Protein AF-A0A210QX22-F1 (afdb_monomer_lite)

pLDDT: mean 94.22, std 6.95, range [48.47, 98.75]

Organism: Mizuhopecten yessoensis (NCBI:txid6573)

Foldseek 3Di:
DDADLLQVLLAPPRALLVSLVVSVVVLVCCVPVVVQQAEEHEQHDQFPDGDRDHSVSSNVSSVSNLVNNCVVCVPPLRYHYFYQPCQVVPPDDQADPNRRHGDPPHNVVSVVVSVVVSVVVRVVSNVD

Sequence (128 aa):
MLQIGGNDADNPTAEPRRLAVNILSIAEWLLHGCGVLHVVVMQLLPRRRTRRVSPIHYNNTVRRANQLIKGMVMDRQDITYHKHKGLKESPNDVLCHDGVHLNESHGLPKYVRSVRGAVIVGSRRVGR

Structure (mmCIF, N/CA/C/O backbone):
data_AF-A0A210QX22-F1
#
_entry.id   AF-A0A210QX22-F1
#
loop_
_atom_site.group_PDB
_atom_site.id
_atom_site.type_symbol
_atom_site.label_atom_id
_atom_site.label_alt_id
_atom_site.label_comp_id
_atom_site.label_asym_id
_atom_site.label_entity_id
_atom_site.label_seq_id
_atom_site.pdbx_PDB_ins_code
_atom_site.Cartn_x
_atom_site.Cartn_y
_atom_site.Cartn_z
_atom_site.occupancy
_atom_site.B_iso_or_equiv
_atom_site.auth_seq_id
_atom_site.auth_comp_id
_atom_site.auth_asym_id
_atom_site.auth_atom_id
_atom_site.pdbx_PDB_model_num
ATOM 1 N N . MET A 1 1 ? -3.530 -4.511 10.977 1.00 92.44 1 MET A N 1
ATOM 2 C CA . MET A 1 1 ? -2.966 -3.699 9.869 1.00 92.44 1 MET A CA 1
ATOM 3 C C . MET A 1 1 ? -2.782 -4.598 8.660 1.00 92.44 1 MET A C 1
ATOM 5 O O . MET A 1 1 ? -2.458 -5.761 8.860 1.00 92.44 1 MET A O 1
ATOM 9 N N . LEU A 1 2 ? -2.948 -4.081 7.445 1.00 96.75 2 LEU A N 1
ATOM 10 C CA . LEU A 1 2 ? -2.832 -4.849 6.203 1.00 96.75 2 LEU A CA 1
ATOM 11 C C . LEU A 1 2 ? -1.729 -4.264 5.306 1.00 96.75 2 LEU A C 1
ATOM 13 O O . LEU A 1 2 ? -1.859 -3.129 4.857 1.00 96.75 2 LEU A O 1
ATOM 17 N N . GLN A 1 3 ? -0.671 -5.042 5.039 1.00 96.19 3 GLN A N 1
ATOM 18 C CA . GLN A 1 3 ? 0.324 -4.800 3.977 1.00 96.19 3 GLN A CA 1
ATOM 19 C C . GLN A 1 3 ? 0.287 -5.984 3.010 1.00 96.19 3 GLN A C 1
ATOM 21 O O . GLN A 1 3 ? 1.027 -6.951 3.168 1.00 96.19 3 GLN A O 1
ATOM 26 N N . ILE A 1 4 ? -0.617 -5.929 2.037 1.00 97.31 4 ILE A N 1
ATOM 27 C CA . ILE A 1 4 ? -0.896 -7.026 1.099 1.00 97.31 4 ILE A CA 1
ATOM 28 C C . ILE A 1 4 ? -1.186 -6.469 -0.303 1.00 97.31 4 ILE A C 1
ATOM 30 O O . ILE A 1 4 ? -1.252 -5.255 -0.489 1.00 97.31 4 ILE A O 1
ATOM 34 N N . GLY A 1 5 ? -1.332 -7.341 -1.303 1.00 96.94 5 GLY A N 1
ATOM 35 C CA . GLY A 1 5 ? -1.698 -6.955 -2.674 1.00 96.94 5 GLY A CA 1
ATOM 36 C C . GLY A 1 5 ? -0.522 -6.707 -3.623 1.00 96.94 5 GLY A C 1
ATOM 37 O O . GLY A 1 5 ? -0.710 -6.572 -4.829 1.00 96.94 5 GLY A O 1
ATOM 38 N N . GLY A 1 6 ? 0.711 -6.666 -3.108 1.00 96.06 6 GLY A N 1
ATOM 39 C CA . GLY A 1 6 ? 1.904 -6.472 -3.938 1.00 96.06 6 GLY A CA 1
ATOM 40 C C . GLY A 1 6 ? 2.183 -7.638 -4.892 1.00 96.06 6 GLY A C 1
ATOM 41 O O . GLY A 1 6 ? 2.755 -7.431 -5.949 1.00 96.06 6 GLY A O 1
ATOM 42 N N . ASN A 1 7 ? 1.788 -8.867 -4.564 1.00 96.69 7 ASN A N 1
ATOM 43 C CA . ASN A 1 7 ? 1.949 -9.997 -5.489 1.00 96.69 7 ASN A CA 1
ATOM 44 C C . ASN A 1 7 ? 0.805 -10.061 -6.503 1.00 96.69 7 ASN A C 1
ATOM 46 O O . ASN A 1 7 ? 1.036 -10.356 -7.669 1.00 96.69 7 ASN A O 1
ATOM 50 N N . ASP A 1 8 ? -0.403 -9.711 -6.077 1.00 97.38 8 ASP A N 1
ATOM 51 C CA . ASP A 1 8 ? -1.605 -9.633 -6.905 1.00 97.38 8 ASP A CA 1
ATOM 52 C C . ASP A 1 8 ? -1.469 -8.585 -8.018 1.00 97.38 8 ASP A C 1
ATOM 54 O O . ASP A 1 8 ? -1.956 -8.790 -9.126 1.00 97.38 8 ASP A O 1
ATOM 58 N N . ALA A 1 9 ? -0.761 -7.482 -7.746 1.00 97.12 9 ALA A N 1
ATOM 59 C CA . ALA A 1 9 ? -0.428 -6.467 -8.744 1.00 97.12 9 ALA A CA 1
ATOM 60 C C . ALA A 1 9 ? 0.623 -6.932 -9.775 1.00 97.12 9 ALA A C 1
ATOM 62 O O . ALA A 1 9 ? 0.716 -6.346 -10.852 1.00 97.12 9 ALA A O 1
ATOM 63 N N . ASP A 1 10 ? 1.413 -7.971 -9.477 1.00 97.19 10 ASP A N 1
ATOM 64 C CA . ASP A 1 10 ? 2.342 -8.616 -10.420 1.00 97.19 10 ASP A CA 1
ATOM 65 C C . ASP A 1 10 ? 1.615 -9.734 -11.184 1.00 97.19 10 ASP A C 1
ATOM 67 O O . ASP A 1 10 ? 2.017 -10.896 -11.182 1.00 97.19 10 ASP A O 1
ATOM 71 N N . ASN A 1 11 ? 0.481 -9.387 -11.796 1.00 95.75 11 ASN A N 1
ATOM 72 C CA . ASN A 1 11 ? -0.340 -10.273 -12.613 1.00 95.75 11 ASN A CA 1
ATOM 73 C C . ASN A 1 11 ? -0.761 -9.527 -13.898 1.00 95.75 11 ASN A C 1
ATOM 75 O O . ASN A 1 11 ? -1.233 -8.395 -13.791 1.00 95.75 11 ASN A O 1
ATOM 79 N N . PRO A 1 12 ? -0.625 -10.127 -15.100 1.00 94.31 12 PRO A N 1
ATOM 80 C CA . PRO A 1 12 ? -1.007 -9.490 -16.367 1.00 94.31 12 PRO A CA 1
ATOM 81 C C . PRO A 1 12 ? -2.460 -9.010 -16.438 1.00 94.31 12 PRO A C 1
ATOM 83 O O . PRO A 1 12 ? -2.758 -8.064 -17.160 1.00 94.31 12 PRO A O 1
ATOM 86 N N . THR A 1 13 ? -3.362 -9.644 -15.689 1.00 95.56 13 THR A N 1
ATOM 87 C CA . THR A 1 13 ? -4.786 -9.291 -15.639 1.00 95.56 13 THR A CA 1
ATOM 88 C C . THR A 1 13 ? -5.147 -8.498 -14.381 1.00 95.56 13 THR A C 1
ATOM 90 O O . THR A 1 13 ? -6.324 -8.415 -14.024 1.00 95.56 13 THR A O 1
ATOM 93 N N . ALA A 1 14 ? -4.157 -7.970 -13.651 1.00 96.19 14 ALA A N 1
ATOM 94 C CA . ALA A 1 14 ? -4.401 -7.179 -12.454 1.00 96.19 14 ALA A CA 1
ATOM 95 C C . ALA A 1 14 ? -5.137 -5.883 -12.811 1.00 96.19 14 ALA A C 1
ATOM 97 O O . ALA A 1 14 ? -4.617 -5.020 -13.518 1.00 96.19 14 ALA A O 1
ATOM 98 N N . GLU A 1 15 ? -6.342 -5.723 -12.271 1.00 97.69 15 GLU A N 1
ATOM 99 C CA . GLU A 1 15 ? -7.137 -4.511 -12.428 1.00 97.69 15 GLU A CA 1
ATOM 100 C C . GLU A 1 15 ? -7.093 -3.706 -11.111 1.00 97.69 15 GLU A C 1
ATOM 102 O O . GLU A 1 15 ? -7.386 -4.264 -10.047 1.00 97.69 15 GLU A O 1
ATOM 107 N N . PRO A 1 16 ? -6.690 -2.418 -11.134 1.00 98.44 16 PRO A N 1
ATOM 108 C CA . PRO A 1 16 ? -6.472 -1.634 -9.917 1.00 98.44 16 PRO A CA 1
ATOM 109 C C . PRO A 1 16 ? -7.682 -1.535 -8.984 1.00 98.44 16 PRO A C 1
ATOM 111 O O . PRO A 1 16 ? -7.508 -1.546 -7.764 1.00 98.44 16 PRO A O 1
ATOM 114 N N . ARG A 1 17 ? -8.899 -1.417 -9.530 1.00 98.44 17 ARG A N 1
ATOM 115 C CA . ARG A 1 17 ? -10.128 -1.312 -8.739 1.00 98.44 17 ARG A CA 1
ATOM 116 C C . ARG A 1 17 ? -10.476 -2.635 -8.085 1.00 98.44 17 ARG A C 1
ATOM 118 O O . ARG A 1 17 ? -10.762 -2.637 -6.894 1.00 98.44 17 ARG A O 1
ATOM 125 N N . ARG A 1 18 ? -10.381 -3.752 -8.803 1.00 98.38 18 ARG A N 1
ATOM 126 C CA . ARG A 1 18 ? -10.557 -5.095 -8.244 1.00 98.38 18 ARG A CA 1
ATOM 127 C C . ARG A 1 18 ? -9.548 -5.368 -7.135 1.00 98.38 18 ARG A C 1
ATOM 129 O O . ARG A 1 18 ? -9.935 -5.878 -6.091 1.00 98.38 18 ARG A O 1
ATOM 136 N N . LEU A 1 19 ? -8.286 -4.978 -7.319 1.00 98.38 19 LEU A N 1
ATOM 137 C CA . LEU A 1 19 ? -7.270 -5.093 -6.272 1.00 98.38 19 LEU A CA 1
ATOM 138 C C . LEU A 1 19 ? -7.649 -4.285 -5.021 1.00 98.38 19 LEU A C 1
ATOM 140 O O . LEU A 1 19 ? -7.607 -4.818 -3.915 1.00 98.38 19 LEU A O 1
ATOM 144 N N . ALA A 1 20 ? -8.051 -3.022 -5.193 1.00 98.69 20 ALA A N 1
ATOM 145 C CA . ALA A 1 20 ? -8.490 -2.170 -4.090 1.00 98.69 20 ALA A CA 1
ATOM 146 C C . ALA A 1 20 ? -9.703 -2.760 -3.352 1.00 98.69 20 ALA A C 1
ATOM 148 O O . ALA A 1 20 ? -9.676 -2.865 -2.128 1.00 98.69 20 ALA A O 1
ATOM 149 N N . VAL A 1 21 ? -10.727 -3.196 -4.093 1.00 98.62 21 VAL A N 1
ATOM 150 C CA . VAL A 1 21 ? -11.934 -3.823 -3.535 1.00 98.62 21 VAL A CA 1
ATOM 151 C C . VAL A 1 21 ? -11.575 -5.083 -2.758 1.00 98.62 21 VAL A C 1
ATOM 153 O O . VAL A 1 21 ? -11.975 -5.192 -1.610 1.00 98.62 21 VAL A O 1
ATOM 156 N N . ASN A 1 22 ? -10.764 -5.985 -3.316 1.00 98.44 22 ASN A N 1
ATOM 157 C CA . ASN A 1 22 ? -10.375 -7.222 -2.633 1.00 98.44 22 ASN A CA 1
ATOM 158 C C . ASN A 1 22 ? -9.651 -6.953 -1.303 1.00 98.44 22 ASN A C 1
ATOM 160 O O . ASN A 1 22 ? -9.919 -7.619 -0.306 1.00 98.44 22 ASN A O 1
ATOM 164 N N . ILE A 1 23 ? -8.748 -5.967 -1.270 1.00 98.62 23 ILE A N 1
ATOM 165 C CA . ILE A 1 23 ? -8.045 -5.576 -0.039 1.00 98.62 23 ILE A CA 1
ATOM 166 C C . ILE A 1 23 ? -9.032 -5.025 0.994 1.00 98.62 23 ILE A C 1
ATOM 168 O O . ILE A 1 23 ? -8.945 -5.376 2.171 1.00 98.62 23 ILE A O 1
ATOM 172 N N . LEU A 1 24 ? -9.975 -4.180 0.568 1.00 98.44 24 LEU A N 1
ATOM 173 C CA . LEU A 1 24 ? -10.990 -3.635 1.465 1.00 98.44 24 LEU A CA 1
ATOM 174 C C . LEU A 1 24 ? -11.977 -4.704 1.931 1.00 98.44 24 LEU A C 1
ATOM 176 O O . LEU A 1 24 ? -12.318 -4.700 3.102 1.00 98.44 24 LEU A O 1
ATOM 180 N N . SER A 1 25 ? -12.349 -5.679 1.104 1.00 98.44 25 SER A N 1
ATOM 181 C CA . SER A 1 25 ? -13.178 -6.810 1.534 1.00 98.44 25 SER A CA 1
ATOM 182 C C . SER A 1 25 ? -12.523 -7.610 2.663 1.00 98.44 25 SER A C 1
ATOM 184 O O . SER A 1 25 ? -13.215 -8.037 3.582 1.00 98.44 25 SER A O 1
ATOM 186 N N . ILE A 1 26 ? -11.193 -7.763 2.651 1.00 98.50 26 ILE A N 1
ATOM 187 C CA . ILE A 1 26 ? -10.460 -8.366 3.777 1.00 98.50 26 ILE A CA 1
ATOM 188 C C . ILE A 1 26 ? -10.542 -7.469 5.019 1.00 98.50 26 ILE A C 1
ATOM 190 O O . ILE A 1 26 ? -10.716 -7.974 6.125 1.00 98.50 26 ILE A O 1
ATOM 194 N N . ALA A 1 27 ? -10.434 -6.147 4.859 1.00 98.06 27 ALA A N 1
ATOM 195 C CA . ALA A 1 27 ? -10.603 -5.211 5.969 1.00 98.06 27 ALA A CA 1
ATOM 196 C C . ALA A 1 27 ? -12.015 -5.291 6.577 1.00 98.06 27 ALA A C 1
ATOM 198 O O . ALA A 1 27 ? -12.130 -5.422 7.791 1.00 98.06 27 ALA A O 1
ATOM 199 N N . GLU A 1 28 ? -13.065 -5.301 5.753 1.00 98.19 28 GLU A N 1
ATOM 200 C CA . GLU A 1 28 ? -14.458 -5.457 6.198 1.00 98.19 28 GLU A CA 1
ATOM 201 C C . GLU A 1 28 ? -14.673 -6.795 6.912 1.00 98.19 28 GLU A C 1
ATOM 203 O O . GLU A 1 28 ? -15.312 -6.853 7.961 1.00 98.19 28 GLU A O 1
ATOM 208 N N . TRP A 1 29 ? -14.095 -7.879 6.386 1.00 98.38 29 TRP A N 1
ATOM 209 C CA . TRP A 1 29 ? -14.164 -9.184 7.036 1.00 98.38 29 TRP A CA 1
ATOM 210 C C . TRP A 1 29 ? -13.476 -9.184 8.407 1.00 98.38 29 TRP A C 1
ATOM 212 O O . TRP A 1 29 ? -14.004 -9.765 9.348 1.00 98.38 29 TRP A O 1
ATOM 222 N N . LEU A 1 30 ? -12.346 -8.490 8.570 1.00 98.00 30 LEU A N 1
ATOM 223 C CA . LEU A 1 30 ? -11.714 -8.338 9.884 1.00 98.00 30 LEU A CA 1
ATOM 224 C C . LEU A 1 30 ? -12.590 -7.537 10.855 1.00 98.00 30 LEU A C 1
ATOM 226 O O . LEU A 1 30 ? -12.697 -7.914 12.022 1.00 98.00 30 LEU A O 1
ATOM 230 N N . LEU A 1 31 ? -13.213 -6.453 10.386 1.00 97.00 31 LEU A N 1
ATOM 231 C CA . LEU A 1 31 ? -14.092 -5.623 11.212 1.00 97.00 31 LEU A CA 1
ATOM 232 C C . LEU A 1 31 ? -15.322 -6.412 11.680 1.00 97.00 31 LEU A C 1
ATOM 234 O O . LEU A 1 31 ? -15.560 -6.556 12.877 1.00 97.00 31 LEU A O 1
ATOM 238 N N . HIS A 1 32 ? -16.078 -6.967 10.735 1.00 96.56 32 HIS A N 1
ATOM 239 C CA . HIS A 1 32 ? -17.381 -7.573 11.006 1.00 96.56 32 HIS A CA 1
ATOM 240 C C . HIS A 1 32 ? -17.305 -9.058 11.366 1.00 96.56 32 HIS A C 1
ATOM 242 O O . HIS A 1 32 ? -18.115 -9.543 12.149 1.00 96.56 32 HIS A O 1
ATOM 248 N N . GLY A 1 33 ? -16.343 -9.786 10.800 1.00 96.81 33 GLY A N 1
ATOM 249 C CA . GLY A 1 33 ? -16.169 -11.223 11.015 1.00 96.81 33 GLY A CA 1
ATOM 250 C C . GLY A 1 33 ? -15.247 -11.571 12.182 1.00 96.81 33 GLY A C 1
ATOM 251 O O . GLY A 1 33 ? -15.408 -12.632 12.777 1.00 96.81 33 GLY A O 1
ATOM 252 N N . CYS A 1 34 ? -14.297 -10.697 12.534 1.00 96.19 34 CYS A N 1
ATOM 253 C CA . CYS A 1 34 ? -13.340 -10.945 13.622 1.00 96.19 34 CYS A CA 1
ATOM 254 C C . CYS A 1 34 ? -13.454 -9.956 14.792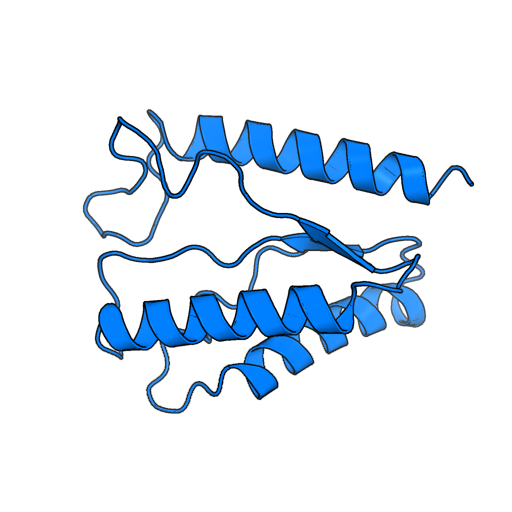 1.00 96.19 34 CYS A C 1
ATOM 256 O O . CYS A 1 34 ? -12.666 -10.048 15.731 1.00 96.19 34 CYS A O 1
ATOM 258 N N . GLY A 1 35 ? -14.392 -9.004 14.743 1.00 94.12 35 GLY A N 1
ATOM 259 C CA . GLY A 1 35 ? -14.582 -8.007 15.802 1.00 94.12 35 GLY A CA 1
ATOM 260 C C . GLY A 1 35 ? -13.416 -7.024 15.946 1.00 94.12 35 GLY A C 1
ATOM 261 O O . GLY A 1 35 ? -13.222 -6.443 17.014 1.00 94.12 35 GLY A O 1
ATOM 262 N N . VAL A 1 36 ? -12.602 -6.844 14.900 1.00 95.19 36 VAL A N 1
ATOM 263 C CA . VAL A 1 36 ? -11.540 -5.833 14.908 1.00 95.19 36 VAL A CA 1
ATOM 264 C C . VAL A 1 36 ? -12.187 -4.450 14.919 1.00 95.19 36 VAL A C 1
ATOM 266 O O . VAL A 1 36 ? -13.049 -4.157 14.104 1.00 95.19 36 VAL A O 1
ATOM 269 N N . LEU A 1 37 ? -11.748 -3.570 15.817 1.00 94.25 37 LEU A N 1
ATOM 270 C CA . LEU A 1 37 ? -12.343 -2.233 15.950 1.00 94.25 37 LEU A CA 1
ATOM 271 C C . LEU A 1 37 ? -11.861 -1.248 14.877 1.00 94.25 37 LEU A C 1
ATOM 273 O O . LEU A 1 37 ? -12.563 -0.304 14.525 1.00 94.25 37 LEU A O 1
ATOM 277 N N . HIS A 1 38 ? -10.637 -1.434 14.380 1.00 95.62 38 HIS A N 1
ATOM 278 C CA . HIS A 1 38 ? -10.055 -0.545 13.383 1.00 95.62 38 HIS A CA 1
ATOM 279 C C . HIS A 1 38 ? -9.026 -1.259 12.503 1.00 95.62 38 HIS A C 1
ATOM 281 O O . HIS A 1 38 ? -8.113 -1.926 13.001 1.00 95.62 38 HIS A O 1
ATOM 287 N N . VAL A 1 39 ? -9.108 -1.060 11.187 1.00 97.06 39 VAL A N 1
ATOM 288 C CA . VAL A 1 39 ? -8.157 -1.613 10.217 1.00 97.06 39 VAL A CA 1
ATOM 289 C C . VAL A 1 39 ? -7.371 -0.498 9.541 1.00 97.06 39 VAL A C 1
ATOM 291 O O . VAL A 1 39 ? -7.909 0.375 8.871 1.00 97.06 39 VAL A O 1
ATOM 294 N N . VAL A 1 40 ? -6.045 -0.567 9.647 1.00 97.62 40 VAL A N 1
ATOM 295 C CA . VAL A 1 40 ? -5.156 0.288 8.854 1.00 97.62 40 VAL A CA 1
ATOM 296 C C . VAL A 1 40 ? -4.693 -0.467 7.612 1.00 97.62 40 VAL A C 1
ATOM 298 O O . VAL A 1 40 ? -3.998 -1.480 7.740 1.00 97.62 40 VAL A O 1
ATOM 301 N N . VAL A 1 41 ? -5.051 0.036 6.432 1.00 98.06 41 VAL A N 1
ATOM 302 C CA . VAL A 1 41 ? -4.586 -0.450 5.127 1.00 98.06 41 VAL A CA 1
ATOM 303 C C . VAL A 1 41 ? -3.371 0.366 4.712 1.00 98.06 41 VAL A C 1
ATOM 305 O O . VAL A 1 41 ? -3.445 1.583 4.534 1.00 98.06 41 VAL A O 1
ATOM 308 N N . MET A 1 42 ? -2.228 -0.293 4.590 1.00 97.50 42 MET A N 1
ATOM 309 C CA . MET A 1 42 ? -0.968 0.358 4.267 1.00 97.50 42 MET A CA 1
ATOM 310 C C . MET A 1 42 ? -0.759 0.460 2.753 1.00 97.50 42 MET A C 1
ATOM 312 O O . MET A 1 42 ? -1.275 -0.329 1.962 1.00 97.50 42 MET A O 1
ATOM 316 N N . GLN A 1 43 ? -0.016 1.487 2.349 1.00 97.31 43 GLN A N 1
ATOM 317 C CA . GLN A 1 43 ? 0.300 1.763 0.956 1.00 97.31 43 GLN A CA 1
ATOM 318 C C . GLN A 1 43 ? 1.055 0.595 0.294 1.00 97.31 43 GLN A C 1
ATOM 320 O O . GLN A 1 43 ? 2.145 0.209 0.723 1.00 97.31 43 GLN A O 1
ATOM 325 N N . LEU A 1 44 ? 0.550 0.125 -0.849 1.00 97.38 44 LEU A N 1
ATOM 326 C CA . LEU A 1 44 ? 1.269 -0.824 -1.698 1.00 97.38 44 LEU A CA 1
ATOM 327 C C . LEU A 1 44 ? 2.560 -0.184 -2.219 1.00 97.38 44 LEU A C 1
ATOM 329 O O . LEU A 1 44 ? 2.562 0.964 -2.682 1.00 97.38 44 LEU A O 1
ATOM 333 N N . LEU A 1 45 ? 3.653 -0.943 -2.161 1.00 95.81 45 LEU A N 1
ATOM 334 C CA . LEU A 1 45 ? 4.987 -0.454 -2.495 1.00 95.81 45 LEU A CA 1
ATOM 335 C C . LEU A 1 45 ? 5.289 -0.597 -3.996 1.00 95.81 45 LEU A C 1
ATOM 337 O O . LEU A 1 45 ? 4.929 -1.613 -4.606 1.00 95.81 45 LEU A O 1
ATOM 341 N N . PRO A 1 46 ? 5.970 0.398 -4.597 1.00 95.00 46 PRO A N 1
ATOM 342 C CA . PRO A 1 46 ? 6.493 0.264 -5.946 1.00 95.00 46 PRO A CA 1
ATOM 343 C C . PRO A 1 46 ? 7.619 -0.776 -5.986 1.00 95.00 46 PRO A C 1
ATOM 345 O O . PRO A 1 46 ? 8.294 -1.012 -4.985 1.00 95.00 46 PRO A O 1
ATOM 348 N N . ARG A 1 47 ? 7.850 -1.357 -7.163 1.00 95.12 47 ARG A N 1
ATOM 349 C CA . ARG A 1 47 ? 8.945 -2.300 -7.420 1.00 95.12 47 ARG A CA 1
ATOM 350 C C . ARG A 1 47 ? 9.792 -1.819 -8.594 1.00 95.12 47 ARG A C 1
ATOM 352 O O . ARG A 1 47 ? 9.276 -1.200 -9.525 1.00 95.12 47 ARG A O 1
ATOM 359 N N . ARG A 1 48 ? 11.092 -2.110 -8.566 1.00 95.25 48 ARG A N 1
ATOM 360 C CA . ARG A 1 48 ? 12.008 -1.896 -9.702 1.00 95.25 48 ARG A CA 1
ATOM 361 C C . ARG A 1 48 ? 12.067 -3.104 -10.633 1.00 95.25 48 ARG A C 1
ATOM 363 O O . ARG A 1 48 ? 12.411 -2.943 -11.799 1.00 95.25 48 ARG A O 1
ATOM 370 N N . ARG A 1 49 ? 11.727 -4.294 -10.133 1.00 95.88 49 ARG A N 1
ATOM 371 C CA . ARG A 1 49 ? 11.639 -5.535 -10.911 1.00 95.88 49 ARG A CA 1
ATOM 372 C C . ARG A 1 49 ? 10.381 -6.309 -10.531 1.00 95.88 49 ARG A C 1
ATOM 374 O O . ARG A 1 49 ? 9.835 -6.135 -9.445 1.00 95.88 49 ARG A O 1
ATOM 381 N N . THR A 1 50 ? 9.924 -7.154 -11.438 1.00 96.38 50 THR A N 1
ATOM 382 C CA . THR A 1 50 ? 8.675 -7.922 -11.352 1.00 96.38 50 THR A CA 1
ATOM 383 C C . THR A 1 50 ? 8.862 -9.248 -12.078 1.00 96.38 50 THR A C 1
ATOM 385 O O . THR A 1 50 ? 9.791 -9.385 -12.873 1.00 96.38 50 THR A O 1
ATOM 388 N N . ARG A 1 51 ? 8.022 -10.243 -11.777 1.00 95.25 51 ARG A N 1
ATOM 389 C CA . ARG A 1 51 ? 8.152 -11.594 -12.344 1.00 95.25 51 ARG A CA 1
ATOM 390 C C . ARG A 1 51 ? 7.264 -11.810 -13.562 1.00 95.25 51 ARG A C 1
ATOM 392 O O . ARG A 1 51 ? 7.657 -12.559 -14.448 1.00 95.25 51 ARG A O 1
ATOM 399 N N . ARG A 1 52 ? 6.062 -11.222 -13.588 1.00 96.38 52 ARG A N 1
ATOM 400 C CA . ARG A 1 52 ? 5.018 -11.572 -14.571 1.00 96.38 52 ARG A CA 1
ATOM 401 C C . ARG A 1 52 ? 4.619 -10.423 -15.488 1.00 96.38 52 ARG A C 1
ATOM 403 O O . ARG A 1 52 ? 4.118 -10.670 -16.578 1.00 96.38 52 ARG A O 1
ATOM 410 N N . VAL A 1 53 ? 4.820 -9.181 -15.059 1.00 97.12 53 VAL A N 1
ATOM 411 C CA . VAL A 1 53 ? 4.512 -7.974 -15.848 1.00 97.12 53 VAL A CA 1
ATOM 412 C C . VAL A 1 53 ? 5.713 -7.042 -15.915 1.00 97.12 53 VAL A C 1
ATOM 414 O O . VAL A 1 53 ? 6.692 -7.245 -15.203 1.00 97.12 53 VAL A O 1
ATOM 417 N N . SER A 1 54 ? 5.658 -5.990 -16.736 1.00 97.62 54 SER A N 1
ATOM 418 C CA . SER A 1 54 ? 6.693 -4.951 -16.704 1.00 97.62 54 SER A CA 1
ATOM 419 C C . SER A 1 54 ? 6.605 -4.121 -15.408 1.00 97.62 54 SER A C 1
ATOM 421 O O . SER A 1 54 ? 5.497 -3.858 -14.922 1.00 97.62 54 SER A O 1
ATOM 423 N N . PRO A 1 55 ? 7.732 -3.619 -14.861 1.00 97.19 55 PRO A N 1
ATOM 424 C CA . PRO A 1 55 ? 7.707 -2.754 -13.680 1.00 97.19 55 PRO A CA 1
ATOM 425 C C . PRO A 1 55 ? 6.855 -1.491 -13.873 1.00 97.19 55 PRO A C 1
ATOM 427 O O . PRO A 1 55 ? 6.238 -1.006 -12.928 1.00 97.19 55 PRO A O 1
ATOM 430 N N . ILE A 1 56 ? 6.777 -0.965 -15.101 1.00 97.19 56 ILE A N 1
ATOM 431 C CA . ILE A 1 56 ? 5.931 0.189 -15.442 1.00 97.19 56 ILE A CA 1
ATOM 432 C C . ILE A 1 56 ? 4.451 -0.163 -15.268 1.00 97.19 56 ILE A C 1
ATOM 434 O O . ILE A 1 56 ? 3.719 0.580 -14.610 1.00 97.19 56 ILE A O 1
ATOM 438 N N . HIS A 1 57 ? 4.013 -1.301 -15.818 1.00 97.56 57 HIS A N 1
ATOM 439 C CA . HIS A 1 57 ? 2.637 -1.772 -15.674 1.00 97.56 57 HIS A CA 1
ATOM 440 C C . HIS A 1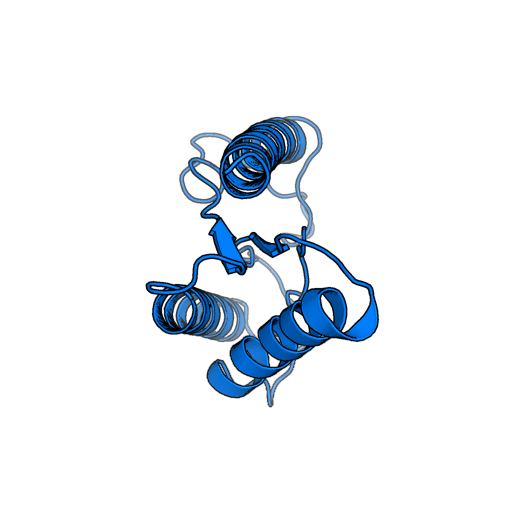 57 ? 2.290 -1.991 -14.195 1.00 97.56 57 HIS A C 1
ATOM 442 O O . HIS A 1 57 ? 1.333 -1.400 -13.695 1.00 97.56 57 HIS A O 1
ATOM 448 N N . TYR A 1 58 ? 3.131 -2.733 -13.471 1.00 98.19 58 TYR A N 1
ATOM 449 C CA . TYR A 1 58 ? 2.978 -2.973 -12.035 1.00 98.19 58 TYR A CA 1
ATOM 450 C C . TYR A 1 58 ? 2.843 -1.674 -11.232 1.00 98.19 58 TYR A C 1
ATOM 452 O O . TYR A 1 58 ? 1.891 -1.493 -10.473 1.00 98.19 58 TYR A O 1
ATOM 460 N N . ASN A 1 59 ? 3.775 -0.734 -11.415 1.00 97.62 59 ASN A N 1
ATOM 461 C CA . ASN A 1 59 ? 3.792 0.509 -10.646 1.00 97.62 59 ASN A CA 1
ATOM 462 C C . ASN A 1 59 ? 2.594 1.408 -10.982 1.00 97.62 59 ASN A C 1
ATOM 464 O O . ASN A 1 59 ? 2.101 2.125 -10.107 1.00 97.62 59 ASN A O 1
ATOM 468 N N . ASN A 1 60 ? 2.090 1.359 -12.219 1.00 98.06 60 ASN A N 1
ATOM 469 C CA . ASN A 1 60 ? 0.849 2.029 -12.598 1.00 98.06 60 ASN A CA 1
ATOM 470 C C . ASN A 1 60 ? -0.364 1.410 -11.899 1.00 98.06 60 ASN A C 1
ATOM 472 O O . ASN A 1 60 ? -1.196 2.155 -11.372 1.00 98.06 60 ASN A O 1
ATOM 476 N N . THR A 1 61 ? -0.432 0.080 -11.835 1.00 98.31 61 THR A N 1
ATOM 477 C CA . THR A 1 61 ? -1.486 -0.647 -11.120 1.00 98.31 61 THR A CA 1
ATOM 478 C C . THR A 1 61 ? -1.459 -0.331 -9.628 1.00 98.31 61 THR A C 1
ATOM 480 O O . THR A 1 61 ? -2.463 0.122 -9.083 1.00 98.31 61 THR A O 1
ATOM 483 N N . VAL A 1 62 ? -0.292 -0.433 -8.986 1.00 98.06 62 VAL A N 1
ATOM 484 C CA . VAL A 1 62 ? -0.081 -0.077 -7.573 1.00 98.06 62 VAL A CA 1
ATOM 485 C C . VAL A 1 62 ? -0.471 1.371 -7.281 1.00 98.06 62 VAL A C 1
ATOM 487 O O . VAL A 1 62 ? -1.141 1.652 -6.288 1.00 98.06 62 VAL A O 1
ATOM 490 N N . ARG A 1 63 ? -0.069 2.320 -8.134 1.00 97.94 63 ARG A N 1
ATOM 491 C CA . ARG A 1 63 ? -0.406 3.739 -7.961 1.00 97.94 63 ARG A CA 1
ATOM 492 C C . ARG A 1 63 ? -1.916 3.968 -8.015 1.00 97.94 63 ARG A C 1
ATOM 494 O O . ARG A 1 63 ? -2.439 4.657 -7.143 1.00 97.94 63 ARG A O 1
ATOM 501 N N . ARG A 1 64 ? -2.600 3.396 -9.012 1.00 98.62 64 ARG A N 1
ATOM 502 C CA . ARG A 1 64 ? -4.058 3.517 -9.163 1.00 98.62 64 ARG A CA 1
ATOM 503 C C . ARG A 1 64 ? -4.799 2.832 -8.012 1.00 98.62 64 ARG A C 1
ATOM 505 O O . ARG A 1 64 ? -5.696 3.440 -7.443 1.00 98.62 64 ARG A O 1
ATOM 512 N N . ALA A 1 65 ? -4.380 1.634 -7.605 1.00 98.62 65 ALA A N 1
ATOM 513 C CA . ALA A 1 65 ? -4.972 0.924 -6.472 1.00 98.62 65 ALA A CA 1
ATOM 514 C C . ALA A 1 65 ? -4.834 1.730 -5.170 1.00 98.62 65 ALA A C 1
ATOM 516 O O . ALA A 1 65 ? -5.821 1.948 -4.480 1.00 98.62 65 ALA A O 1
ATOM 517 N N . ASN A 1 66 ? -3.648 2.275 -4.878 1.00 98.56 66 ASN A N 1
ATOM 518 C CA . ASN A 1 66 ? -3.442 3.149 -3.717 1.00 98.56 66 ASN A CA 1
ATOM 519 C C . ASN A 1 66 ? -4.349 4.395 -3.733 1.00 98.56 66 ASN A C 1
ATOM 521 O O . ASN A 1 66 ? -4.850 4.803 -2.687 1.00 98.56 66 ASN A O 1
ATOM 525 N N . GLN A 1 67 ? -4.561 5.014 -4.903 1.00 98.50 67 GLN A N 1
ATOM 526 C CA . GLN A 1 67 ? -5.479 6.152 -5.047 1.00 98.50 67 GLN A CA 1
ATOM 527 C C . GLN A 1 67 ? -6.929 5.745 -4.759 1.00 98.50 67 GLN A C 1
ATOM 529 O O . GLN A 1 67 ? -7.619 6.453 -4.030 1.00 98.50 67 GLN A O 1
ATOM 534 N N . LEU A 1 68 ? -7.361 4.598 -5.288 1.00 98.75 68 LEU A N 1
ATOM 535 C CA . LEU A 1 68 ? -8.708 4.067 -5.084 1.00 98.75 68 LEU A CA 1
ATOM 536 C C . LEU A 1 68 ? -8.953 3.696 -3.622 1.00 98.75 68 LEU A C 1
ATOM 538 O O . LEU A 1 68 ? -9.938 4.155 -3.057 1.00 98.75 68 LEU A O 1
ATOM 542 N N . ILE A 1 69 ? -8.031 2.962 -2.989 1.00 98.62 69 ILE A N 1
ATOM 543 C CA . ILE A 1 69 ? -8.114 2.618 -1.562 1.00 98.62 69 ILE A CA 1
ATOM 544 C C . ILE A 1 69 ? -8.243 3.895 -0.736 1.00 98.62 69 ILE A C 1
ATOM 546 O O . ILE A 1 69 ? -9.163 4.005 0.065 1.00 98.62 69 ILE A O 1
ATOM 550 N N . LYS A 1 70 ? -7.367 4.885 -0.966 1.00 98.44 70 LYS A N 1
ATOM 551 C CA . LYS A 1 70 ? -7.412 6.161 -0.244 1.00 98.44 70 LYS A CA 1
ATOM 552 C C . LYS A 1 70 ? -8.763 6.866 -0.404 1.00 98.44 70 LYS A C 1
ATOM 554 O O . LYS A 1 70 ? -9.268 7.391 0.580 1.00 98.44 70 LYS A O 1
ATOM 559 N N . GLY A 1 71 ? -9.316 6.905 -1.617 1.00 98.50 71 GLY A N 1
ATOM 560 C CA . GLY A 1 71 ? -10.610 7.537 -1.883 1.00 98.50 71 GLY A CA 1
ATOM 561 C C . GLY A 1 71 ? -11.773 6.801 -1.217 1.00 98.50 71 GLY A C 1
ATOM 562 O O . GLY A 1 71 ? -12.600 7.429 -0.573 1.00 98.50 71 GLY A O 1
ATOM 563 N N . MET A 1 72 ? -11.800 5.470 -1.310 1.00 98.38 72 MET A N 1
ATOM 564 C CA . MET A 1 72 ? -12.873 4.629 -0.761 1.00 98.38 72 MET A CA 1
ATOM 565 C C . MET A 1 72 ? -12.965 4.676 0.770 1.00 98.38 72 MET A C 1
ATOM 567 O O . MET A 1 72 ? -14.042 4.469 1.318 1.00 98.38 72 MET A O 1
ATOM 571 N N . VAL A 1 73 ? -11.853 4.941 1.459 1.00 97.69 73 VAL A N 1
ATOM 572 C CA . VAL A 1 73 ? -11.798 4.986 2.933 1.00 97.69 73 VAL A CA 1
ATOM 573 C C . VAL A 1 73 ? -11.680 6.405 3.489 1.00 97.69 73 VAL A C 1
ATOM 575 O O . VAL A 1 73 ? -11.428 6.572 4.678 1.00 97.69 73 VAL A O 1
ATOM 578 N N . MET A 1 74 ? -11.823 7.438 2.651 1.00 96.06 74 MET A N 1
ATOM 579 C CA . MET A 1 74 ? -11.605 8.831 3.057 1.00 96.06 74 MET A CA 1
ATOM 580 C C . MET A 1 74 ? -12.541 9.264 4.194 1.00 96.06 74 MET A C 1
ATOM 582 O O . MET A 1 74 ? -12.078 9.874 5.157 1.00 96.06 74 MET A O 1
ATOM 586 N N . ASP A 1 75 ? -13.816 8.885 4.101 1.00 94.62 75 ASP A N 1
ATOM 587 C CA . ASP A 1 75 ? -14.867 9.271 5.053 1.00 94.62 75 ASP A CA 1
ATOM 588 C C . ASP A 1 75 ? -15.168 8.174 6.090 1.00 94.62 75 ASP A C 1
ATOM 590 O O . ASP A 1 75 ? -16.117 8.269 6.868 1.00 94.62 75 ASP A O 1
ATOM 594 N N . ARG A 1 76 ? -14.351 7.113 6.121 1.00 95.12 76 ARG A N 1
ATOM 595 C CA . ARG A 1 76 ? -14.505 5.991 7.054 1.00 95.12 76 ARG A CA 1
ATOM 596 C C . ARG A 1 76 ? -13.843 6.294 8.403 1.00 95.12 76 ARG A C 1
ATOM 598 O O . ARG A 1 76 ? -12.823 6.986 8.502 1.00 95.12 76 ARG A O 1
ATOM 605 N N . GLN A 1 77 ? -14.429 5.758 9.474 1.00 93.38 77 GLN A N 1
ATOM 606 C CA . GLN A 1 77 ? -13.892 5.885 10.838 1.00 93.38 77 GLN A CA 1
ATOM 607 C C . GLN A 1 77 ? -13.167 4.623 11.321 1.00 93.38 77 GLN A C 1
ATOM 609 O O . GLN A 1 77 ? -12.220 4.711 12.102 1.00 93.38 77 GLN A O 1
ATOM 614 N N . ASP A 1 78 ? -13.574 3.478 10.794 1.00 95.50 78 ASP A N 1
ATOM 615 C CA . ASP A 1 78 ? -13.155 2.110 11.099 1.00 95.50 78 ASP A CA 1
ATOM 616 C C . ASP A 1 78 ? -12.014 1.604 10.196 1.00 95.50 78 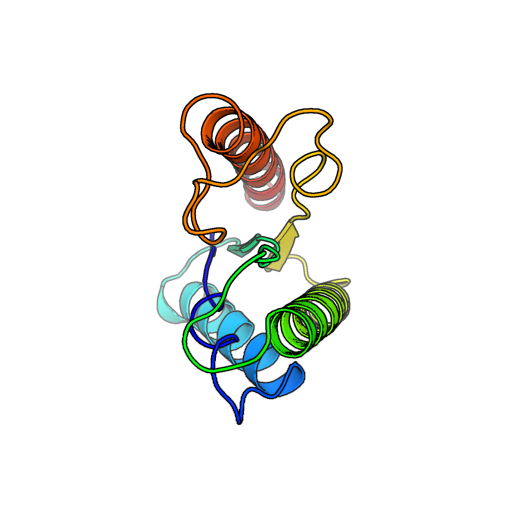ASP A C 1
ATOM 618 O O . ASP A 1 78 ? -11.259 0.718 10.593 1.00 95.50 78 ASP A O 1
ATOM 622 N N . ILE A 1 79 ? -11.826 2.197 9.012 1.00 97.06 79 ILE A N 1
ATOM 623 C CA . ILE A 1 79 ? -10.723 1.879 8.096 1.00 97.06 79 ILE A CA 1
ATOM 624 C C . ILE A 1 79 ? -9.918 3.138 7.773 1.00 97.06 79 ILE A C 1
ATOM 626 O O . ILE A 1 79 ? -10.474 4.151 7.359 1.00 97.06 79 ILE A O 1
ATOM 630 N N . THR A 1 80 ? -8.590 3.065 7.898 1.00 96.62 80 THR A N 1
ATOM 631 C CA . THR A 1 80 ? -7.681 4.165 7.529 1.00 96.62 80 THR A CA 1
ATOM 632 C C . THR A 1 80 ? -6.668 3.724 6.479 1.00 96.62 80 THR A C 1
ATOM 634 O O . THR A 1 80 ? -6.011 2.695 6.630 1.00 96.62 80 THR A O 1
ATOM 637 N N . TYR A 1 81 ? -6.453 4.553 5.454 1.00 97.56 81 TYR A N 1
ATOM 638 C CA . TYR A 1 81 ? -5.317 4.408 4.540 1.00 97.56 81 TYR A CA 1
ATOM 639 C C . TYR A 1 81 ? -4.050 5.065 5.107 1.00 97.56 81 TYR A C 1
ATOM 641 O O . TYR A 1 81 ? -4.041 6.260 5.416 1.00 97.56 81 TYR A O 1
ATOM 649 N N . HIS A 1 82 ? -2.946 4.316 5.175 1.00 96.75 82 HIS A N 1
ATOM 650 C CA . HIS A 1 82 ? -1.658 4.806 5.672 1.00 96.75 82 HIS A CA 1
ATOM 651 C C . HIS A 1 82 ? -0.597 4.897 4.573 1.00 96.75 82 HIS A C 1
ATOM 653 O O . HIS A 1 82 ? -0.145 3.893 4.022 1.00 96.75 82 HIS A O 1
ATOM 659 N N . LYS A 1 83 ? -0.140 6.124 4.293 1.00 95.38 83 LYS A N 1
ATOM 660 C CA . LYS A 1 83 ? 0.936 6.397 3.329 1.00 95.38 83 LYS A CA 1
ATOM 661 C C . LYS A 1 83 ? 2.313 6.204 3.971 1.00 95.38 83 LYS A C 1
ATOM 663 O O . LYS A 1 83 ? 2.633 6.825 4.986 1.00 95.38 83 LYS A O 1
ATOM 668 N N . HIS A 1 84 ? 3.186 5.467 3.294 1.00 94.00 84 HIS A N 1
ATOM 669 C CA . HIS A 1 84 ? 4.582 5.308 3.681 1.00 94.00 84 HIS A CA 1
ATOM 670 C C . HIS A 1 84 ? 5.423 6.541 3.307 1.00 94.00 84 HIS A C 1
ATOM 672 O O . HIS A 1 84 ? 5.978 6.643 2.209 1.00 94.00 84 HIS A O 1
ATOM 678 N N . LYS A 1 85 ? 5.531 7.511 4.224 1.00 86.12 85 LYS A N 1
ATOM 679 C CA . LYS A 1 85 ? 6.384 8.699 4.036 1.00 86.12 85 LYS A CA 1
ATOM 680 C C . LYS A 1 85 ? 7.871 8.308 3.978 1.00 86.12 85 LYS A C 1
ATOM 682 O O . LYS A 1 85 ? 8.348 7.560 4.825 1.00 86.12 85 LYS A O 1
ATOM 687 N N . GLY A 1 86 ? 8.601 8.827 2.987 1.00 82.25 86 GLY A N 1
ATOM 688 C CA . GLY A 1 86 ? 10.063 8.695 2.885 1.00 82.25 86 GLY A CA 1
ATOM 689 C C . GLY A 1 86 ? 10.604 7.343 2.395 1.00 82.25 86 GLY A C 1
ATOM 690 O O . GLY A 1 86 ? 11.825 7.178 2.339 1.00 82.25 86 GLY A O 1
ATOM 691 N N . LEU A 1 87 ? 9.726 6.391 2.040 1.00 85.38 87 LEU A N 1
ATOM 692 C CA . LEU A 1 87 ? 10.112 5.112 1.426 1.00 85.38 87 LEU A CA 1
ATOM 693 C C . LEU A 1 87 ? 10.311 5.240 -0.091 1.00 85.38 87 LEU A C 1
ATOM 695 O O . LEU A 1 87 ? 11.303 4.752 -0.613 1.00 85.38 87 LEU A O 1
ATOM 699 N N . LYS A 1 88 ? 9.417 5.943 -0.798 1.00 79.44 88 LYS A N 1
ATOM 700 C CA . LYS A 1 88 ? 9.544 6.162 -2.251 1.00 79.44 88 LYS A CA 1
ATOM 701 C C . LYS A 1 88 ? 10.634 7.183 -2.612 1.00 79.44 88 LYS A C 1
ATOM 703 O O . LYS A 1 88 ? 11.339 6.999 -3.593 1.00 79.44 88 LYS A O 1
ATOM 708 N N . GLU A 1 89 ? 10.749 8.252 -1.830 1.00 79.12 89 GLU A N 1
ATOM 709 C CA . GLU A 1 89 ? 11.630 9.411 -2.081 1.00 79.12 89 GLU A CA 1
ATOM 710 C C . GLU A 1 89 ? 12.893 9.346 -1.206 1.00 79.12 89 GLU A C 1
ATOM 712 O O . GLU A 1 89 ? 13.356 10.338 -0.653 1.00 79.12 89 GLU A O 1
ATOM 717 N N . SER A 1 90 ? 13.409 8.139 -0.979 1.00 82.62 90 SER A N 1
ATOM 718 C CA . SER A 1 90 ? 14.602 7.962 -0.159 1.00 82.62 90 SER A CA 1
ATOM 719 C C . SER A 1 90 ? 15.855 8.417 -0.918 1.00 82.62 90 SER A C 1
ATOM 721 O O . SER A 1 90 ? 16.025 7.982 -2.055 1.00 82.62 90 SER A O 1
ATOM 723 N N . PRO A 1 91 ? 16.762 9.200 -0.296 1.00 86.50 91 PRO A N 1
ATOM 724 C CA . PRO A 1 91 ? 18.065 9.504 -0.894 1.00 86.50 91 PRO A CA 1
ATOM 725 C C . PRO A 1 91 ? 18.961 8.259 -0.986 1.00 86.50 91 PRO A C 1
ATOM 727 O O . PRO A 1 91 ? 19.791 8.160 -1.880 1.00 86.50 91 PRO A O 1
ATOM 730 N N . ASN A 1 92 ? 18.757 7.288 -0.090 1.00 90.25 92 ASN A N 1
ATOM 731 C CA . ASN A 1 92 ? 19.465 6.010 -0.100 1.00 90.25 92 ASN A CA 1
ATOM 732 C C . ASN A 1 92 ? 18.630 4.943 -0.802 1.00 90.25 92 ASN A C 1
ATOM 734 O O . ASN A 1 92 ? 17.396 4.984 -0.725 1.00 90.25 92 ASN A O 1
ATOM 738 N N . ASP A 1 93 ? 19.284 3.935 -1.378 1.00 91.56 93 ASP A N 1
ATOM 739 C CA . ASP A 1 93 ? 18.559 2.781 -1.891 1.00 91.56 93 ASP A CA 1
ATOM 740 C C . ASP A 1 93 ? 17.857 2.033 -0.751 1.00 91.56 93 ASP A C 1
ATOM 742 O O . ASP A 1 93 ? 18.456 1.733 0.281 1.00 91.56 93 ASP A O 1
ATOM 746 N N . VAL A 1 94 ? 16.569 1.754 -0.929 1.00 95.06 94 VAL A N 1
ATOM 747 C CA . VAL A 1 94 ? 15.716 1.091 0.071 1.00 95.06 94 VAL A CA 1
ATOM 748 C C . VAL A 1 94 ? 15.327 -0.320 -0.336 1.00 95.06 94 VAL A C 1
ATOM 750 O O . VAL A 1 94 ? 14.758 -1.036 0.483 1.00 95.06 94 VAL A O 1
ATOM 753 N N . LEU A 1 95 ? 15.601 -0.718 -1.580 1.00 94.75 95 LEU A N 1
ATOM 754 C CA . LEU A 1 95 ? 15.289 -2.051 -2.078 1.00 94.75 95 LEU A CA 1
ATOM 755 C C . LEU A 1 95 ? 16.538 -2.936 -2.070 1.00 94.75 95 LEU A C 1
ATOM 757 O O . LEU A 1 95 ? 17.667 -2.452 -2.153 1.00 94.75 95 LEU A O 1
ATOM 761 N N . CYS A 1 96 ? 16.323 -4.241 -1.964 1.00 95.50 96 CYS A N 1
ATOM 762 C CA . CYS A 1 96 ? 17.329 -5.249 -2.265 1.00 95.50 96 CYS A CA 1
ATOM 763 C C . CYS A 1 96 ? 17.653 -5.247 -3.768 1.00 95.50 96 CYS A C 1
ATOM 765 O O . CYS A 1 96 ? 16.922 -4.682 -4.587 1.00 95.50 96 CYS A O 1
ATOM 767 N N . HIS A 1 97 ? 18.718 -5.956 -4.153 1.00 94.12 97 HIS A N 1
ATOM 768 C CA . HIS A 1 97 ? 19.097 -6.134 -5.562 1.00 94.12 97 HIS A CA 1
ATOM 769 C C . HIS A 1 97 ? 18.000 -6.784 -6.419 1.00 94.12 97 HIS A C 1
ATOM 771 O O . HIS A 1 97 ? 17.965 -6.593 -7.637 1.00 94.12 97 HIS A O 1
ATOM 777 N N . ASP A 1 98 ? 17.080 -7.524 -5.798 1.00 94.88 98 ASP A N 1
ATOM 778 C CA . ASP A 1 98 ? 15.910 -8.076 -6.475 1.00 94.88 98 ASP A CA 1
ATOM 779 C C . ASP A 1 98 ? 14.894 -7.011 -6.908 1.00 94.88 98 ASP A C 1
ATOM 781 O O . ASP A 1 98 ? 14.018 -7.317 -7.708 1.00 94.88 98 ASP A O 1
ATOM 785 N N . GLY A 1 99 ? 15.008 -5.767 -6.433 1.00 93.81 99 GLY A N 1
ATOM 786 C CA . GLY A 1 99 ? 14.112 -4.669 -6.776 1.00 93.81 99 GLY A CA 1
ATOM 787 C C . GLY A 1 99 ? 12.676 -4.843 -6.274 1.00 93.81 99 GLY A C 1
ATOM 788 O O . GLY A 1 99 ? 11.793 -4.128 -6.756 1.00 93.81 99 GLY A O 1
ATOM 789 N N . VAL A 1 100 ? 12.434 -5.773 -5.346 1.00 94.56 100 VAL A N 1
ATOM 790 C CA . VAL A 1 100 ? 11.115 -6.130 -4.807 1.00 94.56 100 VAL A CA 1
ATOM 791 C C . VAL A 1 100 ? 11.070 -5.938 -3.298 1.00 94.56 100 VAL A C 1
ATOM 793 O O . VAL A 1 100 ? 10.156 -5.280 -2.797 1.00 94.56 100 VAL A O 1
ATOM 796 N N . HIS A 1 101 ? 12.031 -6.512 -2.578 1.00 96.12 101 HIS A N 1
ATOM 797 C CA . HIS A 1 101 ? 12.048 -6.495 -1.120 1.00 96.12 101 HIS A CA 1
ATOM 798 C C . HIS A 1 101 ? 12.794 -5.275 -0.595 1.00 96.12 101 HIS A C 1
ATOM 800 O O . HIS A 1 101 ? 13.641 -4.701 -1.276 1.00 96.12 101 HIS A O 1
ATOM 806 N N . LEU A 1 102 ? 12.466 -4.868 0.629 1.00 96.06 102 LEU A N 1
ATOM 807 C CA . LEU A 1 102 ? 13.188 -3.807 1.317 1.00 96.06 102 LEU A CA 1
ATOM 808 C C . LEU A 1 102 ? 14.517 -4.343 1.848 1.00 96.06 102 LEU A C 1
ATOM 810 O O . LEU A 1 102 ? 14.548 -5.427 2.423 1.00 96.06 102 LEU A O 1
ATOM 814 N N . ASN A 1 103 ? 15.586 -3.562 1.705 1.00 96.38 103 ASN A N 1
ATOM 815 C CA . ASN A 1 103 ? 16.877 -3.912 2.289 1.00 96.38 103 ASN A CA 1
ATOM 816 C C . ASN A 1 103 ? 16.924 -3.629 3.798 1.00 96.38 103 ASN A C 1
ATOM 818 O O . ASN A 1 103 ? 16.153 -2.820 4.325 1.00 96.38 103 ASN A O 1
ATOM 822 N N . GLU A 1 104 ? 17.852 -4.284 4.491 1.00 96.69 104 GLU A N 1
ATOM 823 C CA . GLU A 1 104 ? 18.007 -4.169 5.945 1.00 96.69 104 GLU A CA 1
ATOM 824 C C . GLU A 1 104 ? 18.626 -2.832 6.369 1.00 96.69 104 GLU A C 1
ATOM 826 O O . GLU A 1 104 ? 18.240 -2.269 7.391 1.00 96.69 104 GLU A O 1
ATOM 831 N N . SER A 1 105 ? 19.531 -2.274 5.561 1.00 95.12 105 SER A N 1
ATOM 832 C CA . SER A 1 105 ? 20.290 -1.069 5.921 1.00 95.12 105 SER A CA 1
ATOM 833 C C . SER A 1 105 ? 19.433 0.199 5.966 1.00 95.12 105 SER A C 1
ATOM 835 O O . SER A 1 105 ? 19.641 1.078 6.807 1.00 95.12 105 SER A O 1
ATOM 837 N N . HIS A 1 106 ? 18.467 0.338 5.054 1.00 94.62 106 HIS A N 1
ATOM 838 C CA . HIS A 1 106 ? 17.704 1.580 4.890 1.00 94.62 106 HIS A CA 1
ATOM 839 C C . HIS A 1 106 ? 16.202 1.358 4.707 1.00 94.62 106 HIS A C 1
ATOM 841 O O . HIS A 1 106 ? 15.405 2.140 5.236 1.00 94.62 106 HIS A O 1
ATOM 847 N N . GLY A 1 107 ? 15.803 0.312 3.982 1.00 95.38 107 GLY A N 1
ATOM 848 C CA . GLY A 1 107 ? 14.411 0.008 3.670 1.00 95.38 107 GLY A CA 1
ATOM 849 C C . GLY A 1 107 ? 13.605 -0.399 4.899 1.00 95.38 107 GLY A C 1
ATOM 850 O O . GLY A 1 107 ? 12.655 0.296 5.271 1.00 95.38 107 GLY A O 1
ATOM 851 N N . LEU A 1 108 ? 14.001 -1.485 5.566 1.00 95.62 108 LEU A N 1
ATOM 852 C CA . LEU A 1 108 ? 13.320 -2.005 6.754 1.00 95.62 108 LEU A CA 1
ATOM 853 C C . LEU A 1 108 ? 13.276 -0.988 7.908 1.00 95.62 108 LEU A C 1
ATOM 855 O O . LEU A 1 108 ? 12.178 -0.748 8.414 1.00 95.62 108 LEU A O 1
ATOM 859 N N . PRO A 1 109 ? 14.366 -0.284 8.283 1.00 95.12 109 PRO A N 1
ATOM 860 C CA . PRO A 1 109 ? 14.308 0.735 9.333 1.00 95.12 109 PRO A CA 1
ATOM 861 C C . PRO A 1 109 ? 13.322 1.872 9.029 1.00 95.12 109 PRO A C 1
ATOM 863 O O . PRO A 1 109 ? 12.660 2.405 9.925 1.00 95.12 109 PRO A O 1
ATOM 866 N N . LYS A 1 110 ? 13.195 2.280 7.760 1.00 94.44 110 LYS A N 1
ATOM 867 C CA . LYS A 1 110 ? 12.194 3.276 7.342 1.00 94.44 110 LYS A CA 1
ATOM 868 C C . LYS A 1 110 ? 10.779 2.713 7.381 1.00 94.44 110 LYS A C 1
ATOM 870 O O . LYS A 1 110 ? 9.872 3.389 7.868 1.00 94.44 110 LYS A O 1
ATOM 875 N N . TYR A 1 111 ? 10.596 1.486 6.912 1.00 95.31 111 TYR A N 1
ATOM 876 C CA . TYR A 1 111 ? 9.309 0.808 6.950 1.00 95.31 111 TYR A CA 1
ATOM 877 C C . TYR A 1 111 ? 8.811 0.617 8.381 1.00 95.31 111 TYR A C 1
ATOM 879 O O . TYR A 1 111 ? 7.701 1.039 8.680 1.00 95.31 111 TYR A O 1
ATOM 887 N N . VAL A 1 112 ? 9.650 0.128 9.297 1.00 95.19 112 VAL A N 1
ATOM 888 C CA . VAL A 1 112 ? 9.311 -0.019 10.722 1.00 95.19 112 VAL A CA 1
ATOM 889 C C . VAL A 1 112 ? 8.885 1.316 11.331 1.00 95.19 112 VAL A C 1
ATOM 891 O O . VAL A 1 112 ? 7.860 1.384 12.007 1.00 95.19 112 VAL A O 1
ATOM 894 N N . ARG A 1 113 ? 9.602 2.414 11.055 1.00 94.38 113 ARG A N 1
ATOM 895 C CA . ARG A 1 113 ? 9.179 3.753 11.509 1.00 94.38 113 ARG A CA 1
ATOM 896 C C . ARG A 1 113 ? 7.821 4.156 10.938 1.00 94.38 113 ARG A C 1
ATOM 898 O O . ARG A 1 113 ? 6.998 4.724 11.653 1.00 94.38 113 ARG A O 1
ATOM 905 N N . SER A 1 114 ? 7.563 3.838 9.672 1.00 94.62 114 SER A N 1
ATOM 906 C CA . SER A 1 114 ? 6.265 4.089 9.052 1.00 94.62 114 SER A CA 1
ATOM 907 C C . SER A 1 114 ? 5.149 3.253 9.685 1.00 94.62 114 SER A C 1
ATOM 909 O O . SER A 1 114 ? 4.086 3.802 9.970 1.00 94.62 114 SER A O 1
ATOM 911 N N . VAL A 1 115 ? 5.397 1.971 9.963 1.00 94.56 115 VAL A N 1
ATOM 912 C CA . VAL A 1 115 ? 4.460 1.061 10.639 1.00 94.56 115 VAL A CA 1
ATOM 913 C C . VAL A 1 115 ? 4.159 1.546 12.057 1.00 94.56 115 VAL A C 1
ATOM 915 O O . VAL A 1 115 ? 2.996 1.600 12.442 1.00 94.56 115 VAL A O 1
ATOM 918 N N . ARG A 1 116 ? 5.163 2.004 12.817 1.00 94.25 116 ARG A N 1
ATOM 919 C CA . ARG A 1 116 ? 4.936 2.631 14.134 1.00 94.25 116 ARG A CA 1
ATOM 920 C C . ARG A 1 116 ? 3.973 3.816 14.037 1.00 94.25 116 ARG A C 1
ATOM 922 O O . ARG A 1 116 ? 3.071 3.941 14.859 1.00 94.25 116 ARG A O 1
ATOM 929 N N . GLY A 1 117 ? 4.121 4.650 13.007 1.00 92.06 117 GLY A N 1
ATOM 930 C CA . GLY A 1 117 ? 3.179 5.737 12.730 1.00 92.06 117 GLY A CA 1
ATOM 931 C C . GLY A 1 117 ? 1.753 5.241 12.459 1.00 92.06 117 GLY A C 1
ATOM 932 O O . GLY A 1 117 ? 0.806 5.816 12.989 1.00 92.06 117 GLY A O 1
ATOM 933 N N . ALA A 1 118 ? 1.603 4.160 11.689 1.00 92.81 118 ALA A N 1
ATOM 934 C CA . ALA A 1 118 ? 0.307 3.537 11.405 1.00 92.81 118 ALA A CA 1
ATOM 935 C C . ALA A 1 118 ? -0.383 3.041 12.684 1.00 92.81 118 ALA A C 1
ATOM 937 O O . ALA A 1 118 ? -1.571 3.292 12.877 1.00 92.81 118 ALA A O 1
ATOM 938 N N . VAL A 1 119 ? 0.374 2.390 13.575 1.00 91.81 119 VAL A N 1
ATOM 939 C CA . VAL A 1 119 ? -0.127 1.908 14.871 1.00 91.81 119 VAL A CA 1
ATOM 940 C C . VAL A 1 119 ? -0.633 3.069 15.719 1.00 91.81 119 VAL A C 1
ATOM 942 O O . VAL A 1 119 ? -1.765 3.025 16.178 1.00 91.81 119 VAL A O 1
ATOM 945 N N . ILE A 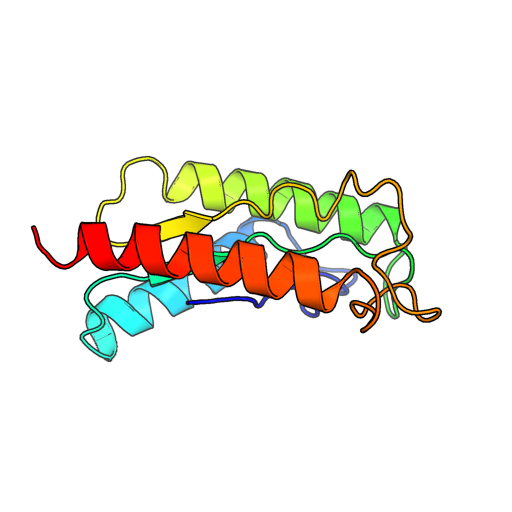1 120 ? 0.152 4.142 15.866 1.00 89.81 120 ILE A N 1
ATOM 946 C CA . ILE A 1 120 ? -0.249 5.315 16.661 1.00 89.81 120 ILE A CA 1
ATOM 947 C C . ILE A 1 120 ? -1.547 5.935 16.123 1.00 89.81 120 ILE A C 1
ATOM 949 O O . ILE A 1 120 ? -2.427 6.306 16.901 1.00 89.81 120 ILE A O 1
ATOM 953 N N . VAL A 1 121 ? -1.680 6.050 14.798 1.00 85.06 121 VAL A N 1
ATOM 954 C CA . VAL A 1 121 ? -2.899 6.572 14.161 1.00 85.06 121 VAL A CA 1
ATOM 955 C C . VAL A 1 121 ? -4.091 5.648 14.415 1.00 85.06 121 VAL A C 1
ATOM 957 O O . VAL A 1 121 ? -5.153 6.138 14.792 1.00 85.06 121 VAL A O 1
ATOM 960 N N . GLY A 1 122 ? -3.910 4.334 14.261 1.00 84.75 122 GLY A N 1
ATOM 961 C CA . GLY A 1 122 ? -4.956 3.344 14.516 1.00 84.75 122 GLY A CA 1
ATOM 962 C C . GLY A 1 122 ? -5.407 3.319 15.979 1.00 84.75 122 GLY A C 1
ATOM 963 O O . GLY A 1 122 ? -6.601 3.367 16.248 1.00 84.75 122 GLY A O 1
ATOM 964 N N . SER A 1 123 ? -4.479 3.338 16.940 1.00 85.06 123 SER A N 1
ATOM 965 C CA . SER A 1 123 ? -4.807 3.320 18.374 1.00 85.06 123 SER A CA 1
ATOM 966 C C . SER A 1 123 ? -5.629 4.536 18.812 1.00 85.06 123 SER A C 1
ATOM 968 O O . SER A 1 123 ? -6.535 4.403 19.627 1.00 85.06 123 SER A O 1
ATOM 970 N N . ARG A 1 124 ? -5.378 5.719 18.233 1.00 83.06 124 ARG A N 1
ATOM 971 C CA . ARG A 1 124 ? -6.169 6.936 18.510 1.00 83.06 124 ARG A CA 1
ATOM 972 C C . ARG A 1 124 ? -7.618 6.855 18.024 1.00 83.06 124 ARG A C 1
ATOM 974 O O . ARG A 1 124 ? -8.439 7.640 18.484 1.00 83.06 124 ARG A O 1
ATOM 981 N N . ARG A 1 125 ? -7.915 5.965 17.074 1.00 77.88 125 ARG A N 1
ATOM 982 C CA . ARG A 1 125 ? -9.263 5.754 16.522 1.00 77.88 1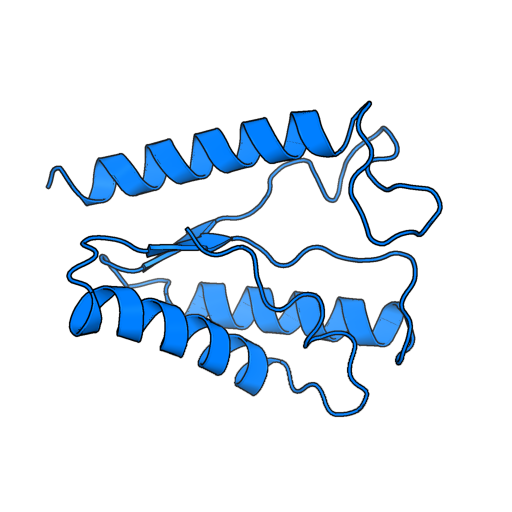25 ARG A CA 1
ATOM 983 C C . ARG A 1 125 ? -10.087 4.766 17.350 1.00 77.88 125 ARG A C 1
ATOM 985 O O . ARG A 1 125 ? -11.300 4.824 17.275 1.00 77.88 125 ARG A O 1
ATOM 992 N N . VAL A 1 126 ? -9.431 3.897 18.123 1.00 72.69 126 VAL A N 1
ATOM 993 C CA . VAL A 1 126 ? -10.076 2.881 18.975 1.00 72.69 126 VAL A CA 1
ATOM 994 C C . VAL A 1 126 ? -10.430 3.424 20.366 1.00 72.69 126 VAL A C 1
ATOM 996 O O . VAL A 1 126 ? -11.333 2.915 21.013 1.00 72.69 126 VAL A O 1
ATOM 999 N N . GLY A 1 127 ? -9.718 4.450 20.843 1.00 60.44 127 GLY A N 1
ATOM 1000 C CA . GLY A 1 127 ? -9.960 5.073 22.152 1.00 60.44 127 GLY A CA 1
ATOM 1001 C 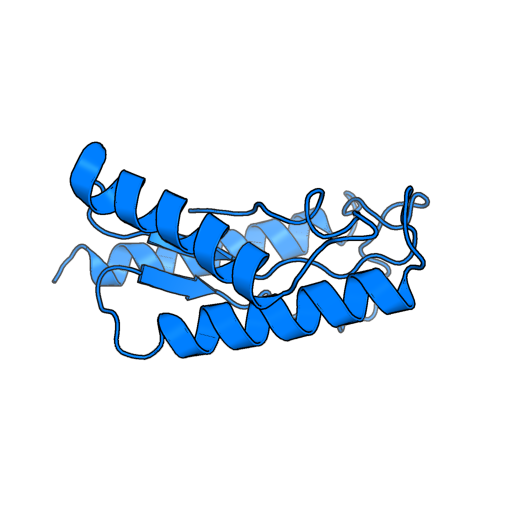C . GLY A 1 127 ? -11.004 6.198 22.164 1.00 60.44 127 GLY A C 1
ATOM 1002 O O . GLY A 1 127 ? -10.987 7.001 23.093 1.00 60.44 127 GLY A O 1
ATOM 1003 N N . ARG A 1 128 ? -11.830 6.316 21.122 1.00 48.47 128 ARG A N 1
ATOM 1004 C CA . ARG A 1 128 ? -12.981 7.227 21.039 1.00 48.47 128 ARG A CA 1
ATOM 1005 C C . ARG A 1 128 ? -14.246 6.400 20.926 1.00 48.47 128 ARG A C 1
ATOM 1007 O O . ARG A 1 128 ? -15.262 6.864 21.475 1.00 48.47 128 ARG A O 1
#

Secondary structure (DSSP, 8-state):
-B---TTTTSSTT--HHHHHHHHHHHHHHHHHHH--S-EEEEPPPP-S--SSS-HHHHHHHHHHHHHHHHHHTTT-SSEEEE--TTTTT-SS--B-TTSSSBPTTTHHHHHHHHHHHHHHHHHHHH--

InterPro domains:
  IPR036514 SGNH hydrolase superfamily [G3DSA:3.40.50.1110] (1-107)

Radius of gyration: 14.9 Å; chains: 1; bounding box: 38×21×39 Å